Protein AF-A0A8T4FN64-F1 (afdb_monomer_lite)

pLDDT: mean 73.67, std 19.31, range [35.16, 94.62]

Secondary structure (DSSP, 8-state):
-----SS-HHHHHHHHHHHHHHHHHHHHHHT-S---S-THHHHHHHHHTTSS-HHHHHHHHHHHHHHHHTTT-TTSPPPPHHHHHHHHHHHHH------------TT-SS---

Structure (mmCIF, N/CA/C/O backbone):
data_AF-A0A8T4FN64-F1
#
_entry.id   AF-A0A8T4FN64-F1
#
loop_
_atom_site.group_PDB
_atom_site.id
_atom_site.type_symbol
_atom_site.label_atom_id
_atom_site.label_alt_id
_atom_site.label_comp_id
_atom_site.label_asym_id
_atom_site.label_entity_id
_atom_site.label_seq_id
_atom_site.pdbx_PDB_ins_code
_atom_site.Cartn_x
_atom_site.Cartn_y
_atom_site.Cartn_z
_atom_site.occupancy
_atom_site.B_iso_or_equiv
_atom_site.auth_seq_id
_atom_site.auth_comp_id
_atom_site.auth_asym_id
_atom_site.auth_atom_id
_atom_site.pdbx_PDB_model_num
ATOM 1 N N . MET A 1 1 ? 29.900 -4.408 -19.665 1.00 35.16 1 MET A N 1
ATOM 2 C CA . MET A 1 1 ? 29.219 -5.715 -19.603 1.00 35.16 1 MET A CA 1
ATOM 3 C C . MET A 1 1 ? 27.746 -5.411 -19.473 1.00 35.16 1 MET A C 1
ATOM 5 O O . MET A 1 1 ? 27.349 -4.811 -18.484 1.00 35.16 1 MET A O 1
ATOM 9 N N . THR A 1 2 ? 27.003 -5.678 -20.536 1.00 42.16 2 THR A N 1
ATOM 10 C CA . THR A 1 2 ? 25.619 -5.252 -20.729 1.00 42.16 2 THR A CA 1
ATOM 11 C C . THR A 1 2 ? 24.779 -6.514 -20.702 1.00 42.16 2 THR A C 1
ATOM 13 O O . THR A 1 2 ? 24.803 -7.250 -21.679 1.00 42.16 2 THR A O 1
ATOM 16 N N . GLU A 1 3 ? 24.078 -6.781 -19.603 1.00 39.78 3 GLU A N 1
ATOM 17 C CA . GLU A 1 3 ? 22.944 -7.706 -19.620 1.00 39.78 3 GLU A CA 1
ATOM 18 C C . GLU A 1 3 ? 21.795 -7.109 -18.814 1.00 39.78 3 GLU A C 1
ATOM 20 O O . GLU A 1 3 ? 21.773 -7.034 -17.587 1.00 39.78 3 GLU A O 1
ATOM 25 N N . THR A 1 4 ? 20.879 -6.588 -19.612 1.00 42.53 4 THR A N 1
ATOM 26 C CA . THR A 1 4 ? 19.626 -5.923 -19.325 1.00 42.53 4 THR A CA 1
ATOM 27 C C . THR A 1 4 ? 18.638 -6.935 -18.751 1.00 42.53 4 THR A C 1
ATOM 29 O O . THR A 1 4 ? 18.129 -7.785 -19.474 1.00 42.53 4 THR A O 1
ATOM 32 N N . TYR A 1 5 ? 18.319 -6.828 -17.464 1.00 42.16 5 TYR A N 1
ATOM 33 C CA . TYR A 1 5 ? 17.222 -7.582 -16.856 1.00 42.16 5 TYR A CA 1
ATOM 34 C C . TYR A 1 5 ? 16.460 -6.687 -15.896 1.00 42.16 5 TYR A C 1
ATOM 36 O O . TYR A 1 5 ? 16.675 -6.781 -14.695 1.00 42.16 5 TYR A O 1
ATOM 44 N N . PHE A 1 6 ? 15.566 -5.820 -16.376 1.00 40.59 6 PHE A N 1
ATOM 45 C CA . PHE A 1 6 ? 14.787 -5.008 -15.429 1.00 40.59 6 PHE A CA 1
ATOM 46 C C . PHE A 1 6 ? 13.273 -4.999 -15.610 1.00 40.59 6 PHE A C 1
ATOM 48 O O . PHE A 1 6 ? 12.579 -4.332 -14.858 1.00 40.59 6 PHE A O 1
ATOM 55 N N . ASN A 1 7 ? 12.765 -5.922 -16.432 1.00 44.47 7 ASN A N 1
ATOM 56 C CA . ASN A 1 7 ? 11.443 -6.534 -16.245 1.00 44.47 7 ASN A CA 1
ATOM 57 C C . ASN A 1 7 ? 11.582 -8.039 -15.991 1.00 44.47 7 ASN A C 1
ATOM 59 O O . ASN A 1 7 ? 10.918 -8.864 -16.615 1.00 44.47 7 ASN A O 1
ATOM 63 N N . GLY A 1 8 ? 12.500 -8.425 -15.103 1.00 43.81 8 GLY A N 1
ATOM 64 C CA . GLY A 1 8 ? 12.526 -9.803 -14.632 1.00 43.81 8 GLY A CA 1
ATOM 65 C C . GLY A 1 8 ? 11.204 -10.130 -13.919 1.00 43.81 8 GLY A C 1
ATOM 66 O O . GLY A 1 8 ? 10.631 -9.239 -13.283 1.00 43.81 8 GLY A O 1
ATOM 67 N N . PRO A 1 9 ? 10.745 -11.397 -13.932 1.00 49.94 9 PRO A N 1
ATOM 68 C CA . PRO A 1 9 ? 9.629 -11.867 -13.107 1.00 49.94 9 PRO A CA 1
ATOM 69 C C . PRO A 1 9 ? 9.704 -11.339 -11.669 1.00 49.94 9 PRO A C 1
ATOM 71 O O . PRO A 1 9 ? 8.688 -11.022 -11.075 1.00 49.94 9 PRO A O 1
ATOM 74 N N . LEU A 1 10 ? 10.918 -11.142 -11.146 1.00 48.28 10 LEU A N 1
ATOM 75 C CA . LEU A 1 10 ? 11.207 -10.571 -9.834 1.00 48.28 10 LEU A CA 1
ATOM 76 C C . LEU A 1 10 ? 10.632 -9.163 -9.593 1.00 48.28 10 LEU A C 1
ATOM 78 O O . LEU A 1 10 ? 10.091 -8.957 -8.511 1.00 48.28 10 LEU A O 1
ATOM 82 N N . THR A 1 11 ? 10.692 -8.215 -10.539 1.00 53.22 11 THR A N 1
ATOM 83 C CA . THR A 1 11 ? 10.167 -6.837 -10.354 1.00 53.22 11 THR A CA 1
ATOM 84 C C . THR A 1 11 ? 8.635 -6.827 -10.334 1.00 53.22 11 THR A C 1
ATOM 86 O O . THR A 1 11 ? 8.006 -6.213 -9.474 1.00 53.22 11 THR A O 1
ATOM 89 N N . ILE A 1 12 ? 8.024 -7.596 -11.237 1.00 52.22 12 ILE A N 1
ATOM 90 C CA . ILE A 1 12 ? 6.566 -7.760 -11.334 1.00 52.22 12 ILE A CA 1
ATOM 91 C C . ILE A 1 12 ? 6.035 -8.538 -10.117 1.00 52.22 12 ILE A C 1
ATOM 93 O O . ILE A 1 12 ? 5.033 -8.155 -9.505 1.00 52.22 12 ILE A O 1
ATOM 97 N N . CYS A 1 13 ? 6.739 -9.597 -9.705 1.00 57.28 13 CYS A N 1
ATOM 98 C CA . CYS A 1 13 ? 6.441 -10.352 -8.491 1.00 57.28 13 CYS A CA 1
ATOM 99 C C . CYS A 1 13 ? 6.596 -9.490 -7.235 1.00 57.28 13 CYS A C 1
ATOM 101 O O . CYS A 1 13 ? 5.790 -9.625 -6.322 1.00 57.28 13 CYS A O 1
ATOM 103 N N . SER A 1 14 ? 7.578 -8.589 -7.166 1.00 66.75 14 SER A N 1
ATOM 104 C CA . SER A 1 14 ? 7.743 -7.720 -5.994 1.00 66.75 14 SER A CA 1
ATOM 105 C C . SER A 1 14 ? 6.672 -6.626 -5.932 1.00 66.75 14 SER A C 1
ATOM 107 O O . SER A 1 14 ? 6.092 -6.431 -4.868 1.00 66.75 14 SER A O 1
ATOM 109 N N . GLY A 1 15 ? 6.293 -6.004 -7.055 1.00 71.88 15 GLY A N 1
ATOM 110 C CA . GLY A 1 15 ? 5.170 -5.054 -7.105 1.00 71.88 15 GLY A CA 1
ATOM 111 C C . GLY A 1 15 ? 3.821 -5.670 -6.696 1.00 71.88 15 GLY A C 1
ATOM 112 O O . GLY A 1 15 ? 3.111 -5.121 -5.852 1.00 71.88 15 GLY A O 1
ATOM 113 N N . SER A 1 16 ? 3.473 -6.851 -7.226 1.00 77.38 16 SER A N 1
ATOM 114 C CA . SER A 1 16 ? 2.268 -7.598 -6.797 1.00 77.38 16 SER A CA 1
ATOM 115 C C . SER A 1 16 ? 2.325 -8.000 -5.324 1.00 77.38 16 SER A C 1
ATOM 117 O O . SER A 1 16 ? 1.336 -7.839 -4.609 1.00 77.38 16 SER A O 1
ATOM 119 N N . GLN A 1 17 ? 3.470 -8.492 -4.845 1.00 80.62 17 GLN A N 1
ATOM 120 C CA . GLN A 1 17 ? 3.641 -8.870 -3.440 1.00 80.62 17 GLN A CA 1
ATOM 121 C C . GLN A 1 17 ? 3.473 -7.676 -2.500 1.00 80.62 17 GLN A C 1
ATOM 123 O O . GLN A 1 17 ? 2.788 -7.803 -1.483 1.00 80.62 17 GLN A O 1
ATOM 128 N N . TYR A 1 18 ? 4.047 -6.517 -2.834 1.00 83.50 18 TYR A N 1
ATOM 129 C CA . TYR A 1 18 ? 3.869 -5.301 -2.044 1.00 83.50 18 TYR A CA 1
ATOM 130 C C . TYR A 1 18 ? 2.419 -4.846 -2.028 1.00 83.50 18 TYR A C 1
ATOM 132 O O . TYR A 1 18 ? 1.901 -4.562 -0.949 1.00 83.50 18 TYR A O 1
ATOM 140 N N . ARG A 1 19 ? 1.741 -4.867 -3.181 1.00 87.38 19 ARG A N 1
ATOM 141 C CA . ARG A 1 19 ? 0.317 -4.532 -3.262 1.00 87.38 19 ARG A CA 1
ATOM 142 C C . ARG A 1 19 ? -0.525 -5.424 -2.354 1.00 87.38 19 ARG A C 1
ATOM 144 O O . ARG A 1 19 ? -1.257 -4.904 -1.520 1.00 87.38 19 ARG A O 1
ATOM 151 N N . ILE A 1 20 ? -0.378 -6.747 -2.462 1.00 88.69 20 ILE A N 1
ATOM 152 C CA . ILE A 1 20 ? -1.144 -7.719 -1.664 1.00 88.69 20 ILE A CA 1
ATOM 153 C C . ILE A 1 20 ? -0.887 -7.524 -0.165 1.00 88.69 20 ILE A C 1
ATOM 155 O O . ILE A 1 20 ? -1.826 -7.509 0.635 1.00 88.69 20 ILE A O 1
ATOM 159 N N . ARG A 1 21 ? 0.381 -7.356 0.236 1.00 88.25 21 ARG A N 1
ATOM 160 C CA . ARG A 1 21 ? 0.739 -7.142 1.646 1.00 88.25 21 ARG A CA 1
ATOM 161 C C . ARG A 1 21 ? 0.167 -5.831 2.172 1.00 88.25 21 ARG A C 1
ATOM 163 O O . ARG A 1 21 ? -0.466 -5.833 3.226 1.00 88.25 21 ARG A O 1
ATOM 170 N N . LEU A 1 22 ? 0.360 -4.734 1.442 1.00 90.38 22 LEU A N 1
ATOM 171 C CA . LEU A 1 22 ? -0.111 -3.411 1.836 1.00 90.38 22 LEU A CA 1
ATOM 172 C C . LEU A 1 22 ? -1.639 -3.369 1.932 1.00 90.38 22 LEU A C 1
ATOM 174 O O . LEU A 1 22 ? -2.174 -2.934 2.948 1.00 90.38 22 LEU A O 1
ATOM 178 N N . GLU A 1 23 ? -2.341 -3.895 0.930 1.00 92.44 23 GLU A N 1
ATOM 179 C CA . GLU A 1 23 ? -3.800 -4.003 0.935 1.00 92.44 23 GLU A CA 1
ATOM 180 C C . GLU A 1 23 ? -4.296 -4.810 2.143 1.00 92.44 23 GLU A C 1
ATOM 182 O O . GLU A 1 23 ? -5.187 -4.366 2.867 1.00 92.44 23 GLU A O 1
ATOM 187 N N . GLY A 1 24 ? -3.677 -5.962 2.427 1.00 91.00 24 GLY A N 1
ATOM 188 C CA . GLY A 1 24 ? -4.027 -6.788 3.583 1.00 91.00 24 GLY A CA 1
ATOM 189 C C . GLY A 1 24 ? -3.833 -6.076 4.928 1.00 91.00 24 GLY A C 1
ATOM 190 O O . GLY A 1 24 ? -4.594 -6.319 5.867 1.00 91.00 24 GLY A O 1
ATOM 191 N N . LYS A 1 25 ? -2.841 -5.184 5.042 1.00 91.31 25 LYS A N 1
ATOM 192 C CA . LYS A 1 25 ? -2.623 -4.365 6.248 1.00 91.31 25 LYS A CA 1
ATOM 193 C C . LYS A 1 25 ? -3.651 -3.235 6.339 1.00 91.31 25 LYS A C 1
ATOM 195 O O . LYS A 1 25 ? -4.263 -3.069 7.392 1.00 91.31 25 LYS A O 1
ATOM 200 N N . LEU A 1 26 ? -3.885 -2.506 5.247 1.00 92.31 26 LEU A N 1
ATOM 201 C CA . LEU A 1 26 ? -4.842 -1.395 5.193 1.00 92.31 26 LEU A CA 1
ATOM 202 C C . LEU A 1 26 ? -6.272 -1.857 5.488 1.00 92.31 26 LEU A C 1
ATOM 204 O O . LEU A 1 26 ? -6.953 -1.225 6.289 1.00 92.31 26 LEU A O 1
ATOM 208 N N . ARG A 1 27 ? -6.690 -3.006 4.945 1.00 92.56 27 ARG A N 1
ATOM 209 C CA . ARG A 1 27 ? -7.983 -3.630 5.269 1.00 92.56 27 ARG A CA 1
ATOM 210 C C . ARG A 1 27 ? -8.175 -3.843 6.762 1.00 92.56 27 ARG A C 1
ATOM 212 O O . ARG A 1 27 ? -9.201 -3.469 7.318 1.00 92.56 27 ARG A O 1
ATOM 219 N N . LYS A 1 28 ? -7.154 -4.370 7.441 1.00 90.94 28 LYS A N 1
ATOM 220 C CA . LYS A 1 28 ? -7.191 -4.585 8.896 1.00 90.94 28 LYS A CA 1
ATOM 221 C C . LYS A 1 28 ? -7.216 -3.280 9.689 1.00 90.94 28 LYS A C 1
ATOM 223 O O . LYS A 1 28 ? -7.837 -3.243 10.746 1.00 90.94 28 LYS A O 1
ATOM 228 N N . LEU A 1 29 ? -6.524 -2.242 9.217 1.00 90.00 29 LEU A N 1
ATOM 229 C CA . LEU A 1 29 ? -6.504 -0.932 9.874 1.00 90.00 29 LEU A CA 1
ATOM 230 C C . LEU A 1 29 ? -7.841 -0.196 9.727 1.00 90.00 29 LEU A C 1
ATOM 232 O O . LEU A 1 29 ? -8.296 0.422 10.684 1.00 90.00 29 LEU A O 1
ATOM 236 N N . LEU A 1 30 ? -8.479 -0.300 8.561 1.00 90.81 30 LEU A N 1
ATOM 237 C CA . LEU A 1 30 ? -9.763 0.343 8.273 1.00 90.81 30 LEU A CA 1
ATOM 238 C C . LEU A 1 30 ? -10.973 -0.493 8.714 1.00 90.81 30 LEU A C 1
ATOM 240 O O . LEU A 1 30 ? -12.057 0.052 8.890 1.00 90.81 30 LEU A O 1
ATOM 244 N N . GLY A 1 31 ? -10.796 -1.801 8.915 1.00 89.38 31 GLY A N 1
ATOM 245 C CA . GLY A 1 31 ? -11.906 -2.730 9.131 1.00 89.38 31 GLY A CA 1
ATOM 246 C C . GLY A 1 31 ? -12.745 -2.957 7.870 1.00 89.38 31 GLY A C 1
ATOM 247 O O . GLY A 1 31 ? -13.936 -3.221 7.984 1.00 89.38 31 GLY A O 1
ATOM 248 N N . GLU A 1 32 ? -12.138 -2.821 6.688 1.00 88.62 32 GLU A N 1
ATOM 249 C CA . GLU A 1 32 ? -12.786 -3.021 5.387 1.00 88.62 32 GLU A CA 1
ATOM 250 C C . GLU A 1 32 ? -12.434 -4.418 4.838 1.00 88.62 32 GLU A C 1
ATOM 252 O O . GLU A 1 32 ? -11.267 -4.818 4.843 1.00 88.62 32 GLU A O 1
ATOM 257 N N . ASP A 1 33 ? -13.422 -5.163 4.335 1.00 87.88 33 ASP A N 1
ATOM 258 C CA . ASP A 1 33 ? -13.204 -6.513 3.785 1.00 87.88 33 ASP A CA 1
ATOM 259 C C . ASP A 1 33 ? -12.492 -6.489 2.424 1.00 87.88 33 ASP A C 1
ATOM 261 O O . ASP A 1 33 ? -11.710 -7.392 2.096 1.00 87.88 33 ASP A O 1
ATOM 265 N N . VAL A 1 34 ? -12.738 -5.436 1.639 1.00 87.81 34 VAL A N 1
ATOM 266 C CA . VAL A 1 34 ? -12.224 -5.236 0.279 1.00 87.81 34 VAL A CA 1
ATOM 267 C C . VAL A 1 34 ? -11.861 -3.765 0.087 1.00 87.81 34 VAL A C 1
ATOM 269 O O . VAL A 1 34 ? -12.646 -2.891 0.440 1.00 87.81 34 VAL A O 1
ATOM 272 N N . LEU A 1 35 ? -10.697 -3.498 -0.515 1.00 88.00 35 LEU A N 1
ATOM 273 C CA . LEU A 1 35 ? -10.313 -2.165 -0.990 1.00 88.00 35 LEU A CA 1
ATOM 274 C C . LEU A 1 35 ? -10.430 -2.137 -2.511 1.00 88.00 35 LEU A C 1
ATOM 276 O O . LEU A 1 35 ? -9.881 -3.004 -3.189 1.00 88.00 35 LEU A O 1
ATOM 280 N N . ILE A 1 36 ? -11.144 -1.149 -3.046 1.00 82.69 36 ILE A N 1
ATOM 281 C CA . ILE A 1 36 ? -11.347 -0.996 -4.489 1.00 82.69 36 ILE A CA 1
ATOM 282 C C . ILE A 1 36 ? -10.528 0.192 -4.986 1.00 82.69 36 ILE A C 1
ATOM 284 O O . ILE A 1 36 ? -10.618 1.289 -4.438 1.00 82.69 36 ILE A O 1
ATOM 288 N N . GLY A 1 37 ? -9.778 -0.027 -6.066 1.00 84.19 37 GLY A N 1
ATOM 289 C CA . GLY A 1 37 ? -9.012 1.016 -6.739 1.00 84.19 37 GLY A CA 1
ATOM 290 C C . GLY A 1 37 ? -7.584 1.183 -6.204 1.00 84.19 37 GLY A C 1
ATOM 291 O O . GLY A 1 37 ? -7.001 0.231 -5.671 1.00 84.19 37 GLY A O 1
ATOM 292 N N . PRO A 1 38 ? -6.979 2.363 -6.420 1.00 86.88 38 PRO A N 1
ATOM 293 C CA . PRO A 1 38 ? -5.637 2.670 -5.937 1.00 86.88 38 PRO A CA 1
ATOM 294 C C . PRO A 1 38 ? -5.592 2.747 -4.399 1.00 86.88 38 PRO A C 1
ATOM 296 O O . PRO A 1 38 ? -6.582 3.079 -3.744 1.00 86.88 38 PRO A O 1
ATOM 299 N N . LEU A 1 39 ? -4.444 2.406 -3.798 1.00 91.62 39 LEU A N 1
ATOM 300 C CA . LEU A 1 39 ? -4.317 2.318 -2.333 1.00 91.62 39 LEU A CA 1
ATOM 301 C C . LEU A 1 39 ? -4.051 3.674 -1.659 1.00 91.62 39 LEU A C 1
ATOM 303 O O . LEU A 1 39 ? -4.036 3.766 -0.435 1.00 91.62 39 LEU A O 1
ATOM 307 N N . ASP A 1 40 ? -3.877 4.744 -2.425 1.00 91.81 40 ASP A N 1
ATOM 308 C CA . ASP A 1 40 ? -3.662 6.100 -1.919 1.00 91.81 40 ASP A CA 1
ATOM 309 C C . ASP A 1 40 ? -4.842 6.628 -1.085 1.00 91.81 40 ASP A C 1
ATOM 311 O O . ASP A 1 40 ? -4.622 7.214 -0.023 1.00 91.81 40 ASP A O 1
ATOM 315 N N . VAL A 1 41 ? -6.083 6.379 -1.507 1.00 92.12 41 VAL A N 1
ATOM 316 C CA . VAL A 1 41 ? -7.295 6.737 -0.753 1.00 92.12 41 VAL A CA 1
ATOM 317 C C . VAL A 1 41 ? -7.340 6.047 0.619 1.00 92.12 41 VAL A C 1
ATOM 319 O O . VAL A 1 41 ? -7.432 6.755 1.626 1.00 92.12 41 VAL A O 1
ATOM 322 N N . PRO A 1 42 ? -7.244 4.705 0.731 1.00 93.94 42 PRO A N 1
ATOM 323 C CA . PRO A 1 42 ? -7.243 4.047 2.036 1.00 93.94 42 PRO A CA 1
ATOM 324 C C . PRO A 1 42 ? -6.032 4.421 2.904 1.00 93.94 42 PRO A C 1
ATOM 326 O O . PRO A 1 42 ? -6.177 4.509 4.122 1.00 93.94 42 PRO A O 1
ATOM 329 N N . ILE A 1 43 ? -4.863 4.715 2.319 1.00 94.25 43 ILE A N 1
ATOM 330 C CA . ILE A 1 43 ? -3.717 5.236 3.085 1.00 94.25 43 ILE A CA 1
ATOM 331 C C . ILE A 1 43 ? -4.051 6.596 3.707 1.00 94.25 43 ILE A C 1
ATOM 333 O O . ILE A 1 43 ? -3.817 6.786 4.898 1.00 94.25 43 ILE A O 1
ATOM 337 N N . ARG A 1 44 ? -4.634 7.528 2.941 1.00 94.62 44 ARG A N 1
ATOM 338 C CA . ARG A 1 44 ? -5.036 8.846 3.464 1.00 94.62 44 ARG A CA 1
ATOM 339 C C . ARG A 1 44 ? -6.047 8.720 4.598 1.00 94.62 44 ARG A C 1
ATOM 341 O O . ARG A 1 44 ? -5.835 9.331 5.638 1.00 94.62 44 ARG A O 1
ATOM 348 N N . LYS A 1 45 ? -7.055 7.850 4.461 1.00 93.44 45 LYS A N 1
ATOM 349 C CA . LYS A 1 45 ? -8.005 7.554 5.551 1.00 93.44 45 LYS A CA 1
ATOM 350 C C . LYS A 1 45 ? -7.295 7.079 6.827 1.00 93.44 45 LYS A C 1
ATOM 352 O O . LYS A 1 45 ? -7.645 7.509 7.922 1.00 93.44 45 LYS A O 1
ATOM 357 N N . CYS A 1 46 ? -6.295 6.201 6.699 1.00 92.56 46 CYS A N 1
ATOM 358 C CA . CYS A 1 46 ? -5.492 5.726 7.831 1.00 92.56 46 CYS A CA 1
ATOM 359 C C . CYS A 1 46 ? -4.637 6.826 8.481 1.00 92.56 46 CYS A C 1
ATOM 361 O O . CYS A 1 46 ? -4.352 6.748 9.675 1.00 92.56 46 CYS A O 1
ATOM 363 N N . VAL A 1 47 ? -4.207 7.832 7.717 1.00 94.19 47 VAL A N 1
ATOM 364 C CA . VAL A 1 47 ? -3.503 9.003 8.261 1.00 94.19 47 VAL A CA 1
ATOM 365 C C . VAL A 1 47 ? -4.487 9.926 8.979 1.00 94.19 47 VAL A C 1
ATOM 367 O O . VAL A 1 47 ? -4.253 10.315 10.119 1.00 94.19 47 VAL A O 1
ATOM 370 N N . GLU A 1 48 ? -5.626 10.220 8.352 1.00 94.06 48 GLU A N 1
ATOM 371 C CA . GLU A 1 48 ? -6.683 11.079 8.902 1.00 94.06 48 GLU A CA 1
ATOM 372 C C . GLU A 1 48 ? -7.264 10.532 10.213 1.00 94.06 48 GLU A C 1
ATOM 374 O O . GLU A 1 48 ? -7.543 11.295 11.135 1.00 94.06 48 GLU A O 1
ATOM 379 N N . ASN A 1 49 ? -7.406 9.208 10.332 1.00 91.62 49 ASN A N 1
ATOM 380 C CA . ASN A 1 49 ? -7.900 8.561 11.550 1.00 91.62 49 ASN A CA 1
ATOM 381 C C . ASN A 1 49 ? -6.805 8.293 12.608 1.00 91.62 49 ASN A C 1
ATOM 383 O O . ASN A 1 49 ? -7.094 7.710 13.656 1.00 91.62 49 ASN A O 1
ATOM 387 N N . GLY A 1 50 ? -5.554 8.688 12.340 1.00 90.44 50 GLY A N 1
ATOM 388 C CA . GLY A 1 50 ? -4.421 8.532 13.255 1.00 90.44 50 GLY A CA 1
ATOM 389 C C . GLY A 1 50 ? -3.919 7.094 13.434 1.00 90.44 50 GLY A C 1
ATOM 390 O O . GLY A 1 50 ? -3.222 6.805 14.408 1.00 90.44 50 GLY A O 1
ATOM 391 N N . SER A 1 51 ? -4.272 6.170 12.536 1.00 89.62 51 SER A N 1
ATOM 392 C CA . SER A 1 51 ? -3.734 4.800 12.541 1.00 89.62 51 SER A CA 1
ATOM 393 C C . SER A 1 51 ? -2.315 4.722 11.979 1.00 89.62 51 SER A C 1
ATOM 395 O O . SER A 1 51 ? -1.594 3.774 12.285 1.00 89.62 51 SER A O 1
ATOM 397 N N . ILE A 1 52 ? -1.928 5.697 11.155 1.00 92.81 52 ILE A N 1
ATOM 398 C CA . ILE A 1 52 ? -0.609 5.831 10.535 1.00 92.81 52 ILE A CA 1
ATOM 399 C C . ILE A 1 52 ? -0.179 7.296 10.675 1.00 92.81 52 ILE A C 1
ATOM 401 O O . ILE A 1 52 ? -0.996 8.197 10.504 1.00 92.81 52 ILE A O 1
ATOM 405 N N . ASP A 1 53 ? 1.088 7.560 10.991 1.00 93.06 53 ASP A N 1
ATOM 406 C CA . ASP A 1 53 ? 1.607 8.929 10.989 1.00 93.06 53 ASP A CA 1
ATOM 407 C C . ASP A 1 53 ? 1.799 9.461 9.554 1.00 93.06 53 ASP A C 1
ATOM 409 O O . ASP A 1 53 ? 1.923 8.702 8.591 1.00 93.06 53 ASP A O 1
ATOM 413 N N . A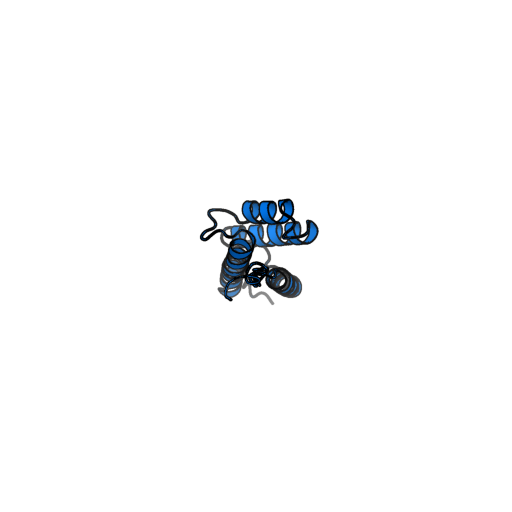LA A 1 54 ? 1.854 10.785 9.396 1.00 92.06 54 ALA A N 1
ATOM 414 C CA . ALA A 1 54 ? 1.937 11.412 8.077 1.00 92.06 54 ALA A CA 1
ATOM 415 C C . ALA A 1 54 ? 3.175 10.975 7.267 1.00 92.06 54 ALA A C 1
ATOM 417 O O . ALA A 1 54 ? 3.066 10.750 6.062 1.00 92.06 54 ALA A O 1
ATOM 418 N N . SER A 1 55 ? 4.330 10.799 7.919 1.00 92.69 55 SER A N 1
ATOM 419 C CA . SER A 1 55 ? 5.585 10.449 7.238 1.00 92.69 55 SER A CA 1
ATOM 420 C C . SER A 1 55 ? 5.573 9.012 6.706 1.00 92.69 55 SER A C 1
ATOM 422 O O . SER A 1 55 ? 5.969 8.747 5.563 1.00 92.69 55 SER A O 1
ATOM 424 N N . THR A 1 56 ? 5.016 8.085 7.488 1.00 91.81 56 THR A N 1
ATOM 425 C CA . THR A 1 56 ? 4.748 6.718 7.042 1.00 91.81 56 THR A CA 1
ATOM 426 C C . THR A 1 56 ? 3.725 6.721 5.907 1.00 91.81 56 THR A C 1
ATOM 428 O O . THR A 1 56 ? 3.933 6.055 4.893 1.00 91.81 56 THR A O 1
ATOM 431 N N . GLY A 1 57 ? 2.660 7.522 6.017 1.00 92.38 57 GLY A N 1
ATOM 432 C CA . GLY A 1 57 ? 1.642 7.671 4.975 1.00 92.38 57 GLY A CA 1
ATOM 433 C C . GLY A 1 57 ? 2.215 8.101 3.622 1.00 92.38 57 GLY A C 1
ATOM 434 O O . GLY A 1 57 ? 1.910 7.488 2.599 1.00 92.38 57 GLY A O 1
ATOM 435 N N . GLU A 1 58 ? 3.106 9.094 3.601 1.00 93.44 58 GLU A N 1
ATOM 436 C CA . GLU A 1 58 ? 3.790 9.521 2.374 1.00 93.44 58 GLU A CA 1
ATOM 437 C C . GLU A 1 58 ? 4.613 8.395 1.739 1.00 93.44 58 GLU A C 1
ATOM 439 O O . GLU A 1 58 ? 4.585 8.207 0.519 1.00 93.44 58 GLU A O 1
ATOM 444 N N . THR A 1 59 ? 5.320 7.620 2.562 1.00 91.56 59 THR A N 1
ATOM 445 C CA . THR A 1 59 ? 6.131 6.489 2.094 1.00 91.56 59 THR A CA 1
ATOM 446 C C . THR A 1 59 ? 5.248 5.398 1.488 1.00 91.56 59 THR A C 1
ATOM 448 O O . THR A 1 59 ? 5.529 4.910 0.392 1.00 91.56 59 THR A O 1
ATOM 451 N N . LEU A 1 60 ? 4.125 5.072 2.132 1.00 92.31 60 LEU A N 1
ATOM 452 C CA . LEU A 1 60 ? 3.155 4.103 1.618 1.00 92.31 60 LEU A CA 1
ATOM 453 C C . LEU A 1 60 ? 2.508 4.556 0.305 1.00 92.31 60 LEU A C 1
ATOM 455 O O . LEU A 1 60 ? 2.271 3.728 -0.572 1.00 92.31 60 LEU A O 1
ATOM 459 N N . ILE A 1 61 ? 2.263 5.857 0.125 1.00 92.31 61 ILE A N 1
ATOM 460 C CA . ILE A 1 61 ? 1.754 6.394 -1.146 1.00 92.31 61 ILE A CA 1
ATOM 461 C C . ILE A 1 61 ? 2.783 6.197 -2.265 1.00 92.31 61 ILE A C 1
ATOM 463 O O . ILE A 1 61 ? 2.406 5.833 -3.380 1.00 92.31 61 ILE A O 1
ATOM 467 N N . ARG A 1 62 ? 4.082 6.392 -1.994 1.00 89.19 62 ARG A N 1
ATOM 468 C CA . ARG A 1 62 ? 5.144 6.113 -2.982 1.00 89.19 62 ARG A CA 1
ATOM 469 C C . ARG A 1 62 ? 5.172 4.634 -3.362 1.00 89.19 62 ARG A C 1
ATOM 471 O O . ARG A 1 62 ? 5.254 4.323 -4.547 1.00 89.19 62 ARG A O 1
ATOM 478 N N . ILE A 1 63 ? 5.028 3.745 -2.379 1.00 88.81 63 ILE A N 1
ATOM 479 C CA . ILE A 1 63 ? 4.931 2.297 -2.606 1.00 88.81 63 ILE A CA 1
ATOM 480 C C . ILE A 1 63 ? 3.700 1.959 -3.455 1.00 88.81 63 ILE A C 1
ATOM 482 O O . ILE A 1 63 ? 3.827 1.217 -4.424 1.00 88.81 63 ILE A O 1
ATOM 486 N N . SER A 1 64 ? 2.523 2.516 -3.139 1.00 89.12 64 SER A N 1
ATOM 487 C CA . SER A 1 64 ? 1.300 2.301 -3.930 1.00 89.12 64 SER A CA 1
ATOM 488 C C . SER A 1 64 ? 1.512 2.702 -5.384 1.00 89.12 64 SER A C 1
ATOM 490 O O . SER A 1 64 ? 1.238 1.908 -6.277 1.00 89.12 64 SER A O 1
ATOM 492 N N . LYS A 1 65 ? 2.066 3.897 -5.620 1.00 86.88 65 LYS A N 1
ATOM 493 C CA . LYS A 1 65 ? 2.359 4.381 -6.973 1.00 86.88 65 LYS A CA 1
ATOM 494 C C . LYS A 1 65 ? 3.313 3.451 -7.707 1.00 86.88 65 LYS A C 1
ATOM 496 O O . LYS A 1 65 ? 3.036 3.115 -8.847 1.00 86.88 65 LYS A O 1
ATOM 501 N N . PHE A 1 66 ? 4.380 2.992 -7.050 1.00 83.81 66 PHE A N 1
ATOM 502 C CA . PHE A 1 66 ? 5.275 1.992 -7.630 1.00 83.81 66 PHE A CA 1
ATOM 503 C C . PHE A 1 66 ? 4.526 0.707 -8.003 1.00 83.81 66 PHE A C 1
ATOM 505 O O . PHE A 1 66 ? 4.719 0.180 -9.092 1.00 83.81 66 PHE A O 1
ATOM 512 N N . CYS A 1 67 ? 3.636 0.213 -7.139 1.00 81.38 67 CYS A N 1
ATOM 513 C CA . CYS A 1 67 ? 2.839 -0.978 -7.431 1.00 81.38 67 CYS A CA 1
ATOM 514 C C . CYS A 1 67 ? 1.896 -0.780 -8.628 1.00 81.38 67 CYS A C 1
ATOM 516 O O . CYS A 1 67 ? 1.613 -1.747 -9.329 1.00 81.38 67 CYS A O 1
ATOM 518 N N . ASP A 1 68 ? 1.402 0.439 -8.856 1.00 80.38 68 ASP A N 1
ATOM 519 C CA . ASP A 1 68 ? 0.553 0.783 -10.001 1.00 80.38 68 ASP A CA 1
ATOM 520 C C . ASP A 1 68 ? 1.375 0.978 -11.293 1.00 80.38 68 ASP A C 1
ATOM 522 O O . ASP A 1 68 ? 0.940 0.585 -12.377 1.00 80.38 68 ASP A O 1
ATOM 526 N N . THR A 1 69 ? 2.581 1.551 -11.197 1.00 76.25 69 THR A N 1
ATOM 527 C CA . THR A 1 69 ? 3.428 1.878 -12.359 1.00 76.25 69 THR A CA 1
ATOM 528 C C . THR A 1 69 ? 4.367 0.757 -12.792 1.00 76.25 69 THR A C 1
ATOM 530 O O . THR A 1 69 ? 4.733 0.705 -13.966 1.00 76.25 69 THR A O 1
ATOM 533 N N . ALA A 1 70 ? 4.719 -0.175 -11.900 1.00 68.56 70 ALA A N 1
ATOM 534 C CA . ALA A 1 70 ? 5.589 -1.315 -12.207 1.00 68.56 70 ALA A CA 1
ATOM 535 C C . ALA A 1 70 ? 5.051 -2.200 -13.349 1.00 68.56 70 ALA A C 1
ATOM 537 O O . ALA A 1 70 ? 5.815 -2.922 -13.979 1.00 68.56 70 ALA A O 1
ATOM 538 N N . TYR A 1 71 ? 3.746 -2.136 -13.634 1.00 58.69 71 TYR A N 1
ATOM 539 C CA . TYR A 1 71 ? 3.110 -2.867 -14.735 1.00 58.69 71 TYR A CA 1
ATOM 540 C C . TYR A 1 71 ? 3.032 -2.080 -16.046 1.00 58.69 71 TYR A C 1
ATOM 542 O O . TYR A 1 71 ? 2.754 -2.672 -17.086 1.00 58.69 71 TYR A O 1
ATOM 550 N N . THR A 1 72 ? 3.216 -0.758 -16.009 1.00 62.00 72 THR A N 1
ATOM 551 C CA . THR A 1 72 ? 2.885 0.132 -17.134 1.00 62.00 72 THR A CA 1
ATOM 552 C C . THR A 1 72 ? 4.093 0.819 -17.757 1.00 62.00 72 THR A C 1
ATOM 554 O O . THR A 1 72 ? 4.008 1.232 -18.911 1.00 62.00 72 THR A O 1
ATOM 557 N N . LEU A 1 73 ? 5.220 0.923 -17.045 1.00 60.09 73 LEU A N 1
ATOM 558 C CA . LEU A 1 73 ? 6.404 1.643 -17.519 1.00 60.09 73 LEU A CA 1
ATOM 559 C C . LEU A 1 73 ? 7.641 0.731 -17.537 1.00 60.09 73 LEU A C 1
ATOM 561 O O . LEU A 1 73 ? 8.345 0.640 -16.533 1.00 60.09 73 LEU A O 1
ATOM 565 N N . PRO A 1 74 ? 7.945 0.084 -18.680 1.00 54.16 74 PRO A N 1
ATOM 566 C CA . PRO A 1 74 ? 9.083 -0.827 -18.807 1.00 54.16 74 PRO A CA 1
ATOM 567 C C . PRO A 1 74 ? 10.455 -0.136 -18.735 1.00 54.16 74 PRO A C 1
ATOM 569 O O . PRO A 1 74 ? 11.462 -0.830 -18.625 1.00 54.16 74 PRO A O 1
ATOM 572 N N . GLU A 1 75 ? 10.497 1.198 -18.802 1.00 55.69 75 GLU A N 1
ATOM 573 C CA . GLU A 1 75 ? 11.724 2.009 -18.753 1.00 55.69 75 GLU A CA 1
ATOM 574 C C . GLU A 1 75 ? 12.041 2.559 -17.356 1.00 55.69 75 GLU A C 1
ATOM 576 O O . GLU A 1 75 ? 13.057 3.225 -17.166 1.00 55.69 75 GLU A O 1
ATOM 581 N N . HIS A 1 76 ? 11.183 2.307 -16.363 1.00 60.69 76 HIS A N 1
ATOM 582 C CA . HIS A 1 76 ? 11.443 2.778 -15.011 1.00 60.69 76 HIS A CA 1
ATOM 583 C C . HIS A 1 76 ? 12.543 1.934 -14.365 1.00 60.69 76 HIS A C 1
ATOM 585 O O . HIS A 1 76 ? 12.413 0.716 -14.237 1.00 60.69 76 HIS A O 1
ATOM 591 N N . GLU A 1 77 ? 13.620 2.593 -13.935 1.00 61.88 77 GLU A N 1
ATOM 592 C CA . GLU A 1 77 ? 14.676 1.934 -13.175 1.00 61.88 77 GLU A CA 1
ATOM 593 C C . GLU A 1 77 ? 14.058 1.309 -11.909 1.00 61.88 77 GLU A C 1
ATOM 595 O O . GLU A 1 77 ? 13.271 1.968 -11.212 1.00 61.88 77 GLU A O 1
ATOM 600 N N . PRO A 1 78 ? 14.335 0.026 -11.625 1.00 66.56 78 PRO A N 1
ATOM 601 C CA . PRO A 1 78 ? 13.816 -0.625 -10.431 1.00 66.56 78 PRO A CA 1
ATOM 602 C C . PRO A 1 78 ? 14.302 0.099 -9.165 1.00 66.56 78 PRO A C 1
ATOM 604 O O . PRO A 1 78 ? 15.378 0.704 -9.149 1.00 66.56 78 PRO A O 1
ATOM 607 N N . PRO A 1 79 ? 13.566 -0.015 -8.051 1.00 72.56 79 PRO A N 1
ATOM 608 C CA . PRO A 1 79 ? 14.064 0.450 -6.769 1.00 72.56 79 PRO A CA 1
ATOM 609 C C . PRO A 1 79 ? 15.343 -0.304 -6.387 1.00 72.56 79 PRO A C 1
ATOM 611 O O . PRO A 1 79 ? 15.474 -1.510 -6.618 1.00 72.56 79 PRO A O 1
ATOM 614 N N . SER A 1 80 ? 16.277 0.404 -5.747 1.00 78.31 80 SER A N 1
ATOM 615 C CA . SER A 1 80 ? 17.491 -0.209 -5.206 1.00 78.31 80 SER A CA 1
ATOM 616 C C . SER A 1 80 ? 17.151 -1.280 -4.161 1.00 78.31 80 SER A C 1
ATOM 618 O O . SER A 1 80 ? 16.107 -1.230 -3.507 1.00 78.31 80 SER A O 1
ATOM 620 N N . GLN A 1 81 ? 18.058 -2.234 -3.937 1.00 71.62 81 GLN A N 1
ATOM 621 C CA . GLN A 1 81 ? 17.869 -3.274 -2.918 1.00 71.62 81 GLN A CA 1
ATOM 622 C C . GLN A 1 81 ? 17.641 -2.689 -1.509 1.00 71.62 81 GLN A C 1
ATOM 624 O O . GLN A 1 81 ? 16.850 -3.220 -0.730 1.00 71.62 81 GLN A O 1
ATOM 629 N N . GLU A 1 82 ? 18.295 -1.570 -1.194 1.00 76.19 82 GLU A N 1
ATOM 630 C CA . GLU A 1 82 ? 18.082 -0.820 0.047 1.00 76.19 82 GLU A CA 1
ATOM 631 C C . GLU A 1 82 ? 16.656 -0.259 0.141 1.00 76.19 82 GLU A C 1
ATOM 633 O O . GLU A 1 82 ? 15.996 -0.410 1.171 1.00 76.19 82 GLU A O 1
ATOM 638 N N . THR A 1 83 ? 16.141 0.298 -0.959 1.00 80.56 83 THR A N 1
ATOM 639 C CA . THR A 1 83 ? 14.764 0.808 -1.052 1.00 80.56 83 THR A CA 1
ATOM 640 C C . THR A 1 83 ? 13.745 -0.312 -0.848 1.00 80.56 83 THR A C 1
ATOM 642 O O . THR A 1 83 ? 12.815 -0.174 -0.059 1.00 80.56 83 THR A O 1
ATOM 645 N N . ILE A 1 84 ? 13.959 -1.458 -1.498 1.00 75.62 84 ILE A N 1
ATOM 646 C CA . ILE A 1 84 ? 13.127 -2.666 -1.369 1.00 75.62 84 ILE A CA 1
ATOM 647 C C . ILE A 1 84 ? 13.071 -3.138 0.091 1.00 75.62 84 ILE A C 1
ATOM 649 O O . ILE A 1 84 ? 11.998 -3.451 0.621 1.00 75.62 84 ILE A O 1
ATOM 653 N N . LYS A 1 85 ? 14.222 -3.176 0.773 1.00 76.25 85 LYS A N 1
ATOM 654 C CA . LYS A 1 85 ? 14.293 -3.562 2.186 1.00 76.25 85 LYS A CA 1
ATOM 655 C C . LYS A 1 85 ? 13.543 -2.564 3.070 1.00 76.25 85 LYS A C 1
ATOM 657 O O . LYS A 1 85 ? 12.667 -2.974 3.825 1.00 76.25 85 LYS A O 1
ATOM 662 N N . SER A 1 86 ? 13.808 -1.270 2.893 1.00 83.75 86 SER A N 1
ATOM 663 C CA . SER A 1 86 ? 13.130 -0.192 3.620 1.00 83.75 86 SER A CA 1
ATOM 664 C C . SER A 1 86 ? 11.606 -0.253 3.462 1.00 83.75 86 SER A C 1
ATOM 666 O O . SER A 1 86 ? 10.878 -0.186 4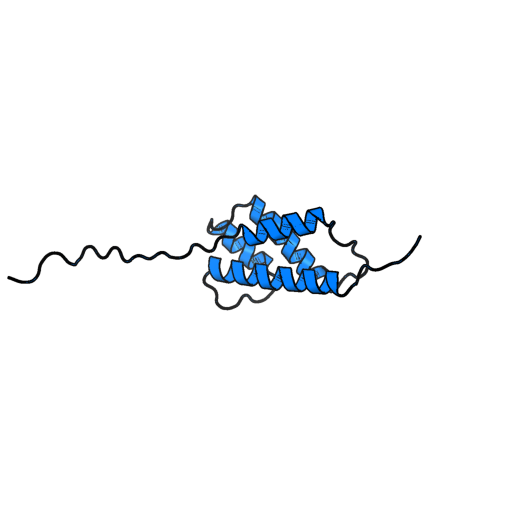.449 1.00 83.75 86 SER 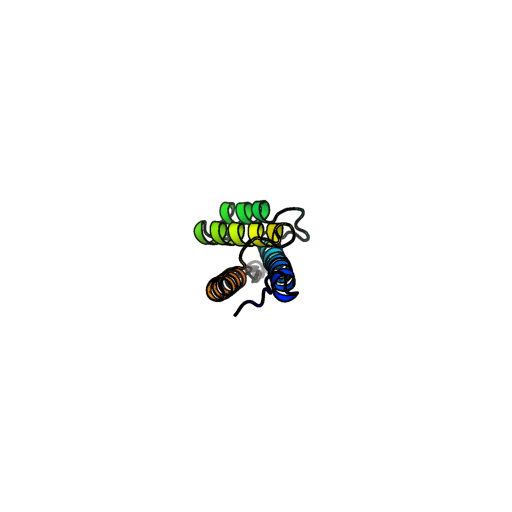A O 1
ATOM 668 N N . TRP A 1 87 ? 11.098 -0.463 2.245 1.00 87.44 87 TRP A N 1
ATOM 669 C CA . TRP A 1 87 ? 9.659 -0.590 1.999 1.00 87.44 87 TRP A CA 1
ATOM 670 C C . TRP A 1 87 ? 9.044 -1.810 2.676 1.00 87.44 87 TRP A C 1
ATOM 672 O O . TRP A 1 87 ? 7.936 -1.732 3.207 1.00 87.44 87 TRP A O 1
ATOM 682 N N . SER A 1 88 ? 9.767 -2.930 2.683 1.00 84.25 88 SER A N 1
ATOM 683 C CA . SER A 1 88 ? 9.332 -4.144 3.375 1.00 84.25 88 SER A CA 1
ATOM 684 C C . SER A 1 88 ? 9.203 -3.895 4.880 1.00 84.25 88 SER A C 1
ATOM 686 O O . SER A 1 88 ? 8.174 -4.231 5.464 1.00 84.25 88 SER A O 1
ATOM 688 N N . ASP A 1 89 ? 10.195 -3.236 5.482 1.00 85.19 89 ASP A N 1
ATOM 689 C CA . ASP A 1 89 ? 10.196 -2.900 6.908 1.00 85.19 89 ASP A CA 1
ATOM 690 C C . ASP A 1 89 ? 9.045 -1.943 7.262 1.00 85.19 89 ASP A C 1
ATOM 692 O O . ASP A 1 89 ? 8.333 -2.158 8.246 1.00 85.19 89 ASP A O 1
ATOM 696 N N . VAL A 1 90 ? 8.793 -0.930 6.423 1.00 88.38 90 VAL A N 1
ATOM 697 C CA . VAL A 1 90 ? 7.678 0.017 6.598 1.00 88.38 90 VAL A CA 1
ATOM 698 C C . VAL A 1 90 ? 6.325 -0.698 6.550 1.00 88.38 90 VAL A C 1
ATOM 700 O O . VAL A 1 90 ? 5.506 -0.503 7.447 1.00 88.38 90 VAL A O 1
ATOM 703 N N . ILE A 1 91 ? 6.078 -1.565 5.563 1.00 88.50 91 ILE A N 1
ATOM 704 C CA . ILE A 1 91 ? 4.812 -2.316 5.475 1.00 88.50 91 ILE A CA 1
ATOM 705 C C . ILE A 1 91 ? 4.640 -3.257 6.675 1.00 88.50 91 ILE A C 1
ATOM 707 O O . ILE A 1 91 ? 3.535 -3.380 7.210 1.00 88.50 91 ILE A O 1
ATOM 711 N N . GLU A 1 92 ? 5.707 -3.922 7.124 1.00 86.31 92 GLU A N 1
ATOM 712 C CA . GLU A 1 92 ? 5.617 -4.834 8.267 1.00 86.31 92 GLU A CA 1
ATOM 713 C C . GLU A 1 92 ? 5.442 -4.111 9.603 1.00 86.31 92 GLU A C 1
ATOM 715 O O . GLU A 1 92 ? 4.766 -4.634 10.496 1.00 86.31 92 GLU A O 1
ATOM 720 N N . SER A 1 93 ? 5.951 -2.882 9.716 1.00 86.50 93 SER A N 1
ATOM 721 C CA . SER A 1 93 ? 5.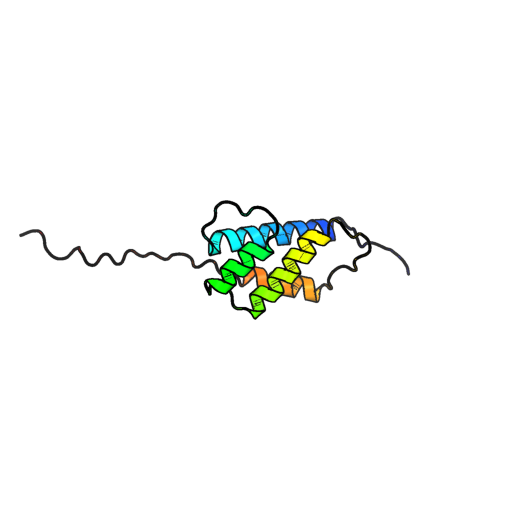743 -2.019 10.882 1.00 86.50 93 SER A CA 1
ATOM 722 C C . SER A 1 93 ? 4.277 -1.631 11.099 1.00 86.50 93 SER A C 1
ATOM 724 O O . SER A 1 93 ? 3.902 -1.312 12.231 1.00 86.50 93 SER A O 1
ATOM 726 N N . LEU A 1 94 ? 3.430 -1.728 10.059 1.00 86.25 94 LEU A N 1
ATOM 727 C CA . LEU A 1 94 ? 1.984 -1.552 10.172 1.00 86.25 94 LEU A CA 1
ATOM 728 C C . LEU A 1 94 ? 1.407 -2.673 11.037 1.00 86.25 94 LEU A C 1
ATOM 730 O O . LEU A 1 94 ? 1.004 -3.745 10.572 1.00 86.25 94 LEU A O 1
ATOM 734 N N . ARG A 1 95 ? 1.373 -2.433 12.344 1.00 76.88 95 ARG A N 1
ATOM 735 C CA . ARG A 1 95 ? 0.701 -3.315 13.284 1.00 76.88 95 ARG A CA 1
ATOM 736 C C . ARG A 1 95 ? -0.785 -3.033 13.187 1.00 76.88 95 ARG A C 1
ATOM 738 O O . ARG A 1 95 ? -1.258 -1.976 13.593 1.00 76.88 95 ARG A O 1
ATOM 745 N N . SER A 1 96 ? -1.540 -4.014 12.701 1.00 56.94 96 SER A N 1
ATOM 746 C CA . SER A 1 96 ? -2.970 -4.058 12.981 1.00 56.94 96 SER A CA 1
ATOM 747 C C . SER A 1 96 ? -3.125 -3.979 14.495 1.00 56.94 96 SER A C 1
ATOM 749 O O . SER A 1 96 ? -2.532 -4.806 15.198 1.00 56.94 96 SER A O 1
ATOM 751 N N . ARG A 1 97 ? -3.890 -3.004 15.004 1.00 53.22 97 ARG A N 1
ATOM 752 C CA . ARG A 1 97 ? -4.355 -3.038 16.392 1.00 53.22 97 ARG A CA 1
ATOM 753 C C . ARG A 1 97 ? -5.122 -4.343 16.539 1.00 53.22 97 ARG A C 1
ATOM 755 O O . ARG A 1 97 ? -6.285 -4.432 16.156 1.00 53.22 97 ARG A O 1
ATOM 762 N N . SER A 1 98 ? -4.449 -5.385 17.018 1.00 42.19 98 SER A N 1
ATOM 763 C CA . SER A 1 98 ? -5.121 -6.593 17.448 1.00 42.19 98 SER A CA 1
ATOM 764 C C . SER A 1 98 ? -6.033 -6.114 18.561 1.00 42.19 98 SER A C 1
ATOM 766 O O . SER A 1 98 ? -5.549 -5.683 19.611 1.00 42.19 98 SER A O 1
ATOM 768 N N . ARG A 1 99 ? -7.338 -6.051 18.282 1.00 45.06 99 ARG A N 1
ATOM 769 C CA . ARG A 1 99 ? -8.358 -5.842 19.299 1.00 45.06 99 ARG A CA 1
ATOM 770 C C . ARG A 1 99 ? -8.205 -6.989 20.289 1.00 45.06 99 ARG A C 1
ATOM 772 O O . ARG A 1 99 ? -8.910 -7.985 20.211 1.00 45.06 99 ARG A O 1
ATOM 779 N N . PHE A 1 100 ? -7.358 -6.805 21.290 1.00 42.81 100 PHE A N 1
ATOM 780 C CA . PHE A 1 100 ? -7.704 -7.257 22.621 1.00 42.81 100 PHE A CA 1
ATOM 781 C C . PHE A 1 100 ? -8.860 -6.368 23.091 1.00 42.81 100 PHE A C 1
ATOM 783 O O . PHE A 1 100 ? -8.710 -5.541 23.980 1.00 42.81 100 PHE A O 1
ATOM 790 N N . LEU A 1 101 ? -10.037 -6.553 22.485 1.00 45.19 101 LEU A N 1
ATOM 791 C CA . LEU A 1 101 ? -11.288 -6.361 23.199 1.00 45.19 101 LEU A CA 1
ATOM 792 C C . LEU A 1 101 ? -11.370 -7.524 24.194 1.00 45.19 101 LEU A C 1
ATOM 794 O O . LEU A 1 101 ? -12.130 -8.471 24.005 1.00 45.19 101 LEU A O 1
ATOM 798 N N . ARG A 1 102 ? -10.550 -7.482 25.253 1.00 45.16 102 ARG A N 1
ATOM 799 C CA . ARG A 1 102 ? -10.995 -8.104 26.495 1.00 45.16 102 ARG A CA 1
ATOM 800 C C . ARG A 1 102 ? -12.189 -7.265 26.904 1.00 45.16 102 ARG A C 1
ATOM 802 O O . ARG A 1 102 ? -12.041 -6.073 27.158 1.00 45.16 102 ARG A O 1
ATOM 809 N N . HIS A 1 103 ? -13.363 -7.878 26.839 1.00 41.28 103 HIS A N 1
ATOM 810 C CA . HIS A 1 103 ? -14.555 -7.364 27.479 1.00 41.28 103 HIS A CA 1
ATOM 811 C C . HIS A 1 103 ? -14.187 -7.087 28.939 1.00 41.28 103 HIS A C 1
ATOM 813 O O . HIS A 1 103 ? -14.051 -8.009 29.739 1.00 41.28 103 HIS A O 1
ATOM 819 N N . SER A 1 104 ? -13.945 -5.822 29.264 1.00 41.34 104 SER A N 1
ATOM 820 C CA . SER A 1 104 ? -14.150 -5.346 30.620 1.00 41.34 104 SER A CA 1
ATOM 821 C C . SER A 1 104 ? -15.658 -5.264 30.765 1.00 41.34 104 SER A C 1
ATOM 823 O O . SER A 1 104 ? -16.257 -4.270 30.366 1.00 41.34 104 SER A O 1
ATOM 825 N N . ASP A 1 105 ? -16.263 -6.345 31.245 1.00 46.47 105 ASP A N 1
ATOM 826 C CA . ASP A 1 105 ? -17.655 -6.355 31.668 1.00 46.47 105 ASP A CA 1
ATOM 827 C C . ASP A 1 105 ? -17.663 -6.170 33.196 1.00 46.47 105 ASP A C 1
ATOM 829 O O . ASP A 1 105 ? -17.401 -7.125 33.931 1.00 46.47 105 ASP A O 1
ATOM 833 N N . PRO A 1 106 ? -17.857 -4.947 33.726 1.00 47.03 106 PRO A N 1
ATOM 834 C CA . PRO A 1 106 ? -17.925 -4.716 35.168 1.00 47.03 106 PRO A CA 1
ATOM 835 C C . PRO A 1 106 ? -19.290 -5.092 35.782 1.00 47.03 106 PRO A C 1
ATOM 837 O O . PRO A 1 106 ? -19.561 -4.718 36.919 1.00 47.03 106 PRO A O 1
ATOM 840 N N . ALA A 1 107 ? -20.158 -5.826 35.076 1.00 46.22 107 ALA A N 1
ATOM 841 C CA . ALA A 1 107 ? -21.541 -6.072 35.497 1.00 46.22 107 ALA A CA 1
ATOM 842 C C . ALA A 1 107 ? -21.802 -7.410 36.227 1.00 46.22 107 ALA A C 1
ATOM 844 O O . ALA A 1 107 ? -22.954 -7.730 36.498 1.00 46.22 107 ALA A O 1
ATOM 845 N N . ALA A 1 108 ? -20.779 -8.188 36.599 1.00 46.25 108 ALA A N 1
ATOM 846 C CA . ALA A 1 108 ? -20.963 -9.442 37.351 1.00 46.25 108 ALA A CA 1
ATOM 847 C C . ALA A 1 108 ? -20.840 -9.283 38.883 1.00 46.25 108 ALA A C 1
ATOM 849 O O . ALA A 1 108 ? -20.447 -10.217 39.581 1.00 46.25 108 ALA A O 1
ATOM 850 N N . VAL A 1 109 ? -21.178 -8.107 39.421 1.00 53.16 109 VAL A N 1
ATOM 851 C CA . VAL A 1 109 ? -21.470 -7.949 40.851 1.00 53.16 109 VAL A CA 1
ATOM 852 C C . VAL A 1 109 ? -22.978 -7.779 40.999 1.00 53.16 109 VAL A C 1
ATOM 854 O O . VAL A 1 109 ? -23.547 -6.842 40.449 1.00 53.16 109 VAL A O 1
ATOM 857 N N . SER A 1 110 ? -23.580 -8.645 41.821 1.00 48.94 110 SER A N 1
ATOM 858 C CA . SER A 1 110 ? -24.921 -8.507 42.415 1.00 48.94 110 SER A CA 1
ATOM 859 C C . SER A 1 110 ? -26.092 -9.227 41.721 1.00 48.94 110 SER A C 1
ATOM 861 O O . SER A 1 110 ? -26.987 -8.603 41.162 1.00 48.94 110 SER A O 1
ATOM 863 N N . ALA A 1 111 ? -26.098 -10.559 41.822 1.00 44.94 111 ALA A N 1
ATOM 864 C CA . ALA A 1 111 ? -27.271 -11.438 41.988 1.00 44.94 111 ALA A CA 1
ATOM 865 C C . ALA A 1 111 ? -26.705 -12.870 42.073 1.00 44.94 111 ALA A C 1
ATOM 867 O O . ALA A 1 111 ? -26.103 -13.350 41.123 1.00 44.94 111 ALA A O 1
ATOM 868 N N . 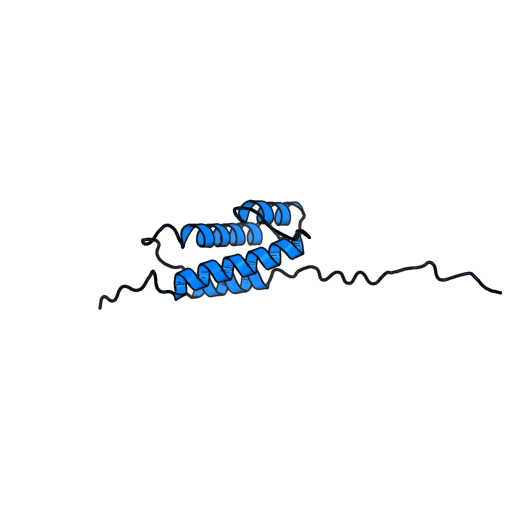SER A 1 112 ? -26.691 -13.549 43.213 1.00 42.34 112 SER A N 1
ATOM 869 C CA . SER A 1 112 ? -27.873 -14.014 43.930 1.00 42.34 112 SER A CA 1
ATOM 870 C C . SER A 1 112 ? -27.536 -14.274 45.399 1.00 42.34 112 SER A C 1
ATOM 872 O O . SER A 1 112 ? -26.377 -14.493 45.750 1.00 42.34 112 SER A O 1
ATOM 874 N N . TRP A 1 113 ? -28.583 -14.192 46.212 1.00 45.47 113 TRP A N 1
ATOM 875 C CA . TRP A 1 113 ? -28.625 -14.467 47.643 1.00 45.47 113 TRP A CA 1
ATOM 876 C C . TRP A 1 113 ? -28.267 -15.917 47.976 1.00 45.47 113 TRP A C 1
ATOM 878 O O . TRP A 1 113 ? -28.546 -16.793 47.124 1.00 45.47 113 TRP A O 1
#

Foldseek 3Di:
DDDDDDLPPVLLVLLVVLVVLLQVLLCLLVVNPDDDDQCLVSLVVCCVVVLDPPVLSVLVNVSSVSSVCSVPDSPDHGDDPVSSVVSVVSSVVSDRPPPPPPPPPVPPPDDDD

Sequence (113 aa):
MTETYFNGPLTICSGSQYRIRLEGKLRKLLGEDVLIGPLDVPI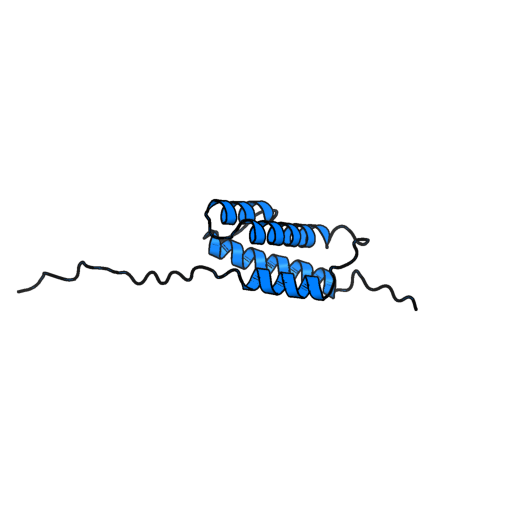RKCVENGSIDASTGETLIRISKFCDTAYTLPEHEPPSQETIKSWSDVIESLRSRSRFLRHSDPAAVSASW

Radius of gyration: 19.88 Å; chains: 1; bounding box: 58×26×68 Å